Protein AF-A0A958KCA5-F1 (afdb_monomer)

Solvent-accessible surface area (backbone atoms only — not comparable to full-atom values): 7630 Å² total; per-residue (Å²): 115,43,81,35,20,56,15,51,42,45,46,73,96,83,54,44,63,42,28,44,35,37,30,28,25,73,66,80,61,68,48,55,66,60,61,52,68,51,64,65,55,35,34,43,38,34,38,28,64,36,68,45,49,31,67,61,51,38,52,54,48,53,52,20,32,69,65,33,30,93,53,48,80,82,41,46,68,59,50,51,57,57,44,66,68,53,59,69,43,46,55,73,35,39,43,35,41,37,34,43,71,46,32,33,34,36,26,49,71,91,37,85,67,51,70,47,81,38,62,69,52,45,36,31,59,54,18,25,48,54,36,93,54,32,86,35,69,65,22,31,39,16,31,31,44,68,66,131

pLDDT: mean 93.48, std 6.75, range [43.44, 98.38]

Foldseek 3Di:
DAWQFKFWQADDPVRHTFWIKTKDFPDHALDLVCVLPDLGKIKIKIFTQAKDALVNVLVLQLVLLVPFPPDCVVCVVVSVVVSVLGGIDGHGKMWMWMRHNQKTWIDINNHTRDIRGGRRVSSSSVCCCQNPDHSDPRRNCRNSVVDD

Secondary structure (DSSP, 8-state):
-EEEEEEEEEETTTTEEEEEEEEEESS----HHHHHH--S-EEEEEEESS-B-HHHHHHHHHHHHHHH-S-TTTTHHHHHHHHHT---B-TT-EEEEEEETTEEEEEETTEEEEEE--TTHHHHHHHHHHSSS-S-HHHHHHHTT---

Nearest PDB structures (foldseek):
  8v8l-assembly2_B  TM=8.100E-01  e=1.072E-08  Panicum virgatum
  6ms8-assembly8_H  TM=8.107E-01  e=1.462E-07  Medicago truncatula
  8r43-assembly1_A  TM=3.311E-01  e=1.347E-01  Paradendryphiella salina
  7c8f-assembly1_A-2  TM=2.394E-01  e=3.761E-02  Psychromonas sp.
  7c8g-assembly1_B  TM=2.412E-01  e=7.338E-02  Psychromonas sp.

Structure (mmCIF, N/CA/C/O backbone):
data_AF-A0A958KCA5-F1
#
_entry.id   AF-A0A958KCA5-F1
#
loop_
_atom_site.group_PDB
_atom_site.id
_atom_site.type_symbol
_atom_site.label_atom_id
_atom_site.label_alt_id
_atom_site.label_comp_id
_atom_site.label_asym_id
_atom_site.label_entity_id
_atom_site.label_seq_id
_atom_site.pdbx_PDB_ins_code
_atom_site.Cartn_x
_atom_site.Cartn_y
_atom_site.Cartn_z
_atom_site.occupancy
_atom_site.B_iso_or_equiv
_atom_site.auth_seq_id
_atom_site.auth_comp_id
_atom_site.auth_asym_id
_atom_site.auth_atom_id
_atom_site.pdbx_PDB_model_num
ATOM 1 N N . MET A 1 1 ? -13.592 -9.703 7.846 1.00 91.81 1 MET A N 1
ATOM 2 C CA . MET A 1 1 ? -13.369 -8.288 7.484 1.00 91.81 1 MET A CA 1
ATOM 3 C C . MET A 1 1 ? -14.529 -7.799 6.630 1.00 91.81 1 MET A C 1
ATOM 5 O O . MET A 1 1 ? -15.155 -8.610 5.954 1.00 91.81 1 MET A O 1
ATOM 9 N N . VAL A 1 2 ? -14.822 -6.503 6.675 1.00 95.62 2 VAL A N 1
ATOM 10 C CA . VAL A 1 2 ? -15.848 -5.820 5.877 1.00 95.62 2 VAL A CA 1
ATOM 11 C C . VAL A 1 2 ? -15.188 -4.782 4.974 1.00 95.62 2 VAL A C 1
ATOM 13 O O . VAL A 1 2 ? -14.189 -4.180 5.360 1.00 95.62 2 VAL A O 1
ATOM 16 N N . LEU A 1 3 ? -15.742 -4.562 3.780 1.00 97.25 3 LEU A N 1
ATOM 17 C CA . LEU A 1 3 ? -15.276 -3.503 2.883 1.00 97.25 3 LEU A CA 1
ATOM 18 C C . LEU A 1 3 ? -15.568 -2.135 3.512 1.00 97.25 3 LEU A C 1
ATOM 20 O O . LEU A 1 3 ? -16.735 -1.780 3.699 1.00 97.25 3 LEU A O 1
ATOM 24 N N . ASN A 1 4 ? -14.518 -1.378 3.822 1.00 97.62 4 ASN A N 1
ATOM 25 C CA . ASN A 1 4 ? -14.616 -0.011 4.319 1.00 97.62 4 ASN A CA 1
ATOM 26 C C . ASN A 1 4 ? -14.972 0.959 3.191 1.00 97.62 4 ASN A C 1
ATOM 28 O O . ASN A 1 4 ? -15.938 1.707 3.310 1.00 97.62 4 ASN A O 1
ATOM 32 N N . GLY A 1 5 ? -14.239 0.875 2.079 1.00 97.25 5 GLY A N 1
ATOM 33 C CA . GLY A 1 5 ? -14.423 1.737 0.920 1.00 97.25 5 GLY A CA 1
ATOM 34 C C . GLY A 1 5 ? -13.511 1.359 -0.246 1.00 97.25 5 GLY A C 1
ATOM 35 O O . GLY A 1 5 ? -12.598 0.539 -0.095 1.00 97.25 5 GLY A O 1
ATOM 36 N N . ILE A 1 6 ? -13.786 1.934 -1.417 1.00 97.50 6 ILE A N 1
ATOM 37 C CA . ILE A 1 6 ? -13.027 1.726 -2.654 1.00 97.50 6 ILE A CA 1
ATOM 38 C C . ILE A 1 6 ? -12.571 3.084 -3.173 1.00 97.50 6 ILE A C 1
ATOM 40 O O . ILE A 1 6 ? -13.385 3.980 -3.334 1.00 97.50 6 ILE A O 1
ATOM 44 N N . GLY A 1 7 ? -11.288 3.219 -3.493 1.00 96.50 7 GLY A N 1
ATOM 45 C CA . GLY A 1 7 ? -10.735 4.403 -4.143 1.00 96.50 7 GLY A CA 1
ATOM 46 C C . GLY A 1 7 ? -10.008 4.055 -5.440 1.00 96.50 7 GLY A C 1
ATOM 47 O O . GLY A 1 7 ? -9.602 2.916 -5.676 1.00 96.50 7 GLY A O 1
ATOM 48 N N . THR A 1 8 ? -9.824 5.043 -6.316 1.00 96.19 8 THR A N 1
ATOM 49 C CA . THR A 1 8 ? -9.116 4.853 -7.595 1.00 96.19 8 THR A CA 1
ATOM 50 C C . THR A 1 8 ? -7.846 5.683 -7.644 1.00 96.19 8 THR A C 1
ATOM 52 O O . THR A 1 8 ? -7.910 6.916 -7.584 1.00 96.19 8 THR A O 1
ATOM 55 N N . ARG A 1 9 ? -6.697 5.027 -7.853 1.00 93.31 9 ARG A N 1
ATOM 56 C CA . ARG A 1 9 ? -5.440 5.730 -8.126 1.00 93.31 9 ARG A CA 1
ATOM 57 C C . ARG A 1 9 ? -5.458 6.288 -9.540 1.00 93.31 9 ARG A C 1
ATOM 59 O O . ARG A 1 9 ? -5.658 5.548 -10.507 1.00 93.31 9 ARG A O 1
ATOM 66 N N . LYS A 1 10 ? -5.206 7.590 -9.660 1.00 91.19 10 LYS A N 1
ATOM 67 C CA . LYS A 1 10 ? -5.088 8.304 -10.936 1.00 91.19 10 LYS A CA 1
ATOM 68 C C . LYS A 1 10 ? -3.685 8.897 -11.028 1.00 91.19 10 LYS A C 1
ATOM 70 O O . LYS A 1 10 ? -3.305 9.684 -10.171 1.00 91.19 10 LYS A O 1
ATOM 75 N N . ALA A 1 11 ? -2.922 8.515 -12.046 1.00 82.50 11 ALA A N 1
ATOM 76 C CA . ALA A 1 11 ? -1.595 9.059 -12.309 1.00 82.50 11 ALA A CA 1
ATOM 77 C C . ALA A 1 11 ? -1.644 10.133 -13.401 1.00 82.50 11 ALA A C 1
ATOM 79 O O . ALA A 1 11 ? -2.503 10.088 -14.289 1.00 82.50 11 ALA A O 1
ATOM 80 N N . THR A 1 12 ? -0.654 11.033 -13.385 1.00 77.62 12 THR A N 1
ATOM 81 C CA . THR A 1 12 ? -0.430 12.114 -14.369 1.00 77.62 12 THR A CA 1
ATOM 82 C C . THR A 1 12 ? -1.549 13.166 -14.438 1.00 77.62 12 THR A C 1
ATOM 84 O O . THR A 1 12 ? -2.642 12.988 -13.899 1.00 77.62 12 THR A O 1
ATOM 87 N N . TRP A 1 13 ? -1.305 14.269 -15.156 1.00 72.44 13 TRP A N 1
ATOM 88 C CA . TRP A 1 13 ? -2.316 15.312 -15.391 1.00 72.44 13 TRP A CA 1
ATOM 89 C C . TRP A 1 13 ? -3.529 14.787 -16.188 1.00 72.44 13 TRP A C 1
ATOM 91 O O . TRP A 1 13 ? -4.652 15.250 -16.002 1.00 72.44 13 TRP A O 1
ATOM 101 N N . PHE A 1 14 ? -3.352 13.735 -16.994 1.00 74.56 14 PHE A N 1
ATOM 102 C CA . PHE A 1 14 ? -4.435 13.117 -17.767 1.00 74.56 14 PHE A CA 1
ATOM 103 C C . PHE A 1 14 ? -5.338 12.178 -16.949 1.00 74.56 14 PHE A C 1
ATOM 105 O O . PHE A 1 14 ? -6.220 11.538 -17.518 1.00 74.56 14 PHE A O 1
ATOM 112 N N . ARG A 1 15 ? -5.152 12.088 -15.621 1.00 80.50 15 ARG A N 1
ATOM 113 C CA . ARG A 1 15 ? -5.971 11.263 -14.710 1.00 80.50 15 ARG A CA 1
ATOM 114 C C . ARG A 1 15 ? -6.073 9.797 -15.151 1.00 80.50 15 ARG A C 1
ATOM 116 O O . ARG A 1 15 ? -7.127 9.171 -15.020 1.00 80.50 15 ARG A O 1
ATOM 123 N N . ILE A 1 16 ? -4.974 9.242 -15.660 1.00 88.31 16 ILE A N 1
ATOM 124 C CA . ILE A 1 16 ? -4.937 7.857 -16.126 1.00 88.31 16 ILE A CA 1
ATOM 125 C C . ILE A 1 16 ? -5.127 6.940 -14.921 1.00 88.31 16 ILE A C 1
ATOM 127 O O . ILE A 1 16 ? -4.378 7.016 -13.947 1.00 88.31 16 ILE A O 1
ATOM 131 N N . ARG A 1 17 ? -6.141 6.077 -14.978 1.00 90.75 17 ARG A N 1
ATOM 132 C CA . ARG A 1 17 ? -6.443 5.133 -13.901 1.00 90.75 17 ARG A CA 1
ATOM 133 C C . ARG A 1 17 ? -5.359 4.056 -13.844 1.00 90.75 17 ARG A C 1
ATOM 135 O O . ARG A 1 17 ? -5.023 3.475 -14.870 1.00 90.75 17 ARG A O 1
ATOM 142 N N . VAL A 1 18 ? -4.807 3.822 -12.657 1.00 93.94 18 VAL A N 1
ATOM 143 C CA . VAL A 1 18 ? -3.743 2.828 -12.434 1.00 93.94 18 VAL A CA 1
ATOM 144 C C . VAL A 1 18 ? -4.311 1.568 -11.797 1.00 93.94 18 VAL A C 1
ATOM 146 O O . VAL A 1 18 ? -4.096 0.476 -12.305 1.00 93.94 18 VAL A O 1
ATOM 149 N 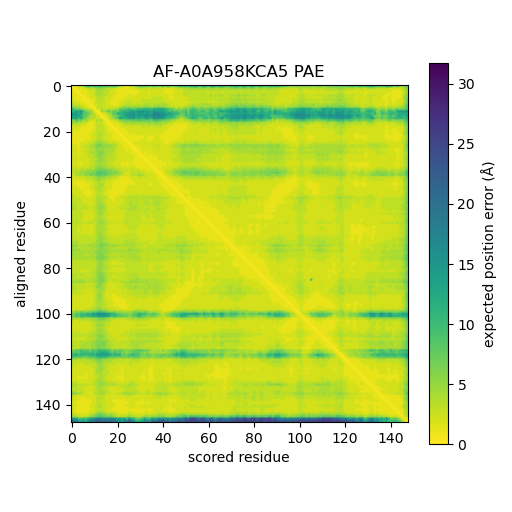N . TYR A 1 19 ? -5.071 1.722 -10.714 1.00 96.31 19 TYR A N 1
ATOM 150 C CA . TYR A 1 19 ? -5.767 0.625 -10.050 1.00 96.31 19 TYR A CA 1
ATOM 151 C C . TYR A 1 19 ? -7.011 1.124 -9.310 1.00 96.31 19 TYR A C 1
ATOM 153 O O . TYR A 1 19 ? -7.108 2.305 -8.956 1.00 96.31 19 TYR A O 1
ATOM 161 N N . HIS A 1 20 ? -7.921 0.198 -9.019 1.00 97.56 20 HIS A N 1
ATOM 162 C CA . HIS A 1 20 ? -8.901 0.342 -7.942 1.00 97.56 20 HIS A CA 1
ATOM 163 C C . HIS A 1 20 ? -8.350 -0.315 -6.681 1.00 97.56 20 HIS A C 1
ATOM 165 O O . HIS A 1 20 ? -7.868 -1.440 -6.758 1.00 97.56 20 HIS A O 1
ATOM 171 N N . ALA A 1 21 ? -8.409 0.368 -5.544 1.00 98.00 21 ALA A N 1
ATOM 172 C CA . ALA A 1 21 ? -8.042 -0.184 -4.249 1.00 98.00 21 ALA A CA 1
ATOM 173 C C . ALA A 1 21 ? -9.283 -0.287 -3.365 1.00 98.00 21 ALA A C 1
ATOM 175 O O . ALA A 1 21 ? -10.055 0.664 -3.298 1.00 98.00 21 ALA A O 1
ATOM 176 N N . GLY A 1 22 ? -9.459 -1.416 -2.690 1.00 98.19 22 GLY A N 1
ATOM 177 C CA . GLY A 1 22 ? -10.447 -1.611 -1.638 1.00 98.19 22 GLY A CA 1
ATOM 178 C C . GLY A 1 22 ? -9.752 -1.816 -0.299 1.00 98.19 22 GLY A C 1
ATOM 179 O O . GLY A 1 22 ? -8.832 -2.630 -0.207 1.00 98.19 22 GLY A O 1
ATOM 180 N N . LEU A 1 23 ? -10.193 -1.086 0.724 1.00 98.38 23 LEU A N 1
ATOM 181 C CA . LEU A 1 23 ? -9.735 -1.263 2.101 1.00 98.38 23 LEU A CA 1
ATOM 182 C C . LEU A 1 23 ? -10.751 -2.107 2.867 1.00 98.38 23 LEU A C 1
ATOM 184 O O . LEU A 1 23 ? -11.932 -1.766 2.914 1.00 98.38 23 LEU A O 1
ATOM 188 N N . TYR A 1 24 ? -10.288 -3.178 3.495 1.00 97.88 24 TYR A N 1
ATOM 189 C CA . TYR A 1 24 ? -11.081 -4.069 4.328 1.00 97.88 24 TYR A CA 1
ATOM 190 C C . TYR A 1 24 ? -10.604 -3.976 5.774 1.00 97.88 24 TYR A C 1
ATOM 192 O O . TYR A 1 24 ? -9.408 -4.068 6.044 1.00 97.88 24 TYR A O 1
ATOM 200 N N . LEU A 1 25 ? -11.551 -3.809 6.694 1.00 96.88 25 LEU A N 1
ATOM 201 C CA . LEU A 1 25 ? -11.302 -3.634 8.127 1.00 96.88 25 LEU A CA 1
ATOM 202 C C . LEU A 1 25 ? -12.142 -4.624 8.939 1.00 96.88 25 LEU A C 1
ATOM 204 O O . LEU A 1 25 ? -13.122 -5.185 8.442 1.00 96.88 25 LEU A O 1
ATOM 208 N N . GLU A 1 26 ? -11.797 -4.842 10.204 1.00 95.19 26 GLU A N 1
ATOM 209 C CA . GLU A 1 26 ? -12.661 -5.577 11.139 1.00 95.19 26 GLU A CA 1
ATOM 210 C C . GLU A 1 26 ? -13.921 -4.776 11.495 1.00 95.19 26 GLU A C 1
ATOM 212 O O . GLU A 1 26 ? -15.014 -5.338 11.536 1.00 95.19 26 GLU A O 1
ATOM 217 N N . SER A 1 27 ? -13.780 -3.458 11.660 1.00 93.56 27 SER A N 1
ATOM 218 C CA . SER A 1 27 ? -14.875 -2.505 11.864 1.00 93.56 27 SER A CA 1
ATOM 219 C C . SER A 1 27 ? -14.703 -1.306 10.936 1.00 93.56 27 SER A C 1
ATOM 221 O O . SER A 1 27 ? -13.588 -0.824 10.748 1.00 93.56 27 SER A O 1
ATOM 223 N N . LYS A 1 28 ? -15.798 -0.820 10.339 1.00 95.19 28 LYS A N 1
ATOM 224 C CA . LYS A 1 28 ? -15.746 0.357 9.459 1.00 95.19 28 LYS A CA 1
ATOM 225 C C . LYS A 1 28 ? -15.298 1.599 10.226 1.00 95.19 28 LYS A C 1
ATOM 227 O O . LYS A 1 28 ? -15.729 1.813 11.357 1.00 95.19 28 LYS A O 1
ATOM 232 N N . SER A 1 29 ? -14.510 2.446 9.573 1.00 96.12 29 SER A N 1
ATOM 233 C CA . SER A 1 29 ? -14.155 3.776 10.061 1.00 96.12 29 SER A CA 1
ATOM 234 C C . SER A 1 29 ? -13.869 4.715 8.890 1.00 96.12 29 SER A C 1
ATOM 236 O O . SER A 1 29 ? -13.422 4.297 7.825 1.00 96.12 29 SER A O 1
ATOM 238 N N . ASN A 1 30 ? -14.121 6.003 9.098 1.00 96.19 30 ASN A N 1
ATOM 239 C CA . ASN A 1 30 ? -13.768 7.073 8.167 1.00 96.19 30 ASN A CA 1
ATOM 240 C C . ASN A 1 30 ? -12.645 7.982 8.710 1.00 96.19 30 ASN A C 1
ATOM 242 O O . ASN A 1 30 ? -12.297 8.977 8.064 1.00 96.19 30 ASN A O 1
ATOM 246 N N . SER A 1 31 ? -12.080 7.659 9.881 1.00 96.25 31 SER A N 1
ATOM 247 C CA . SER A 1 31 ? -10.942 8.367 10.476 1.00 96.25 31 SER A CA 1
ATOM 248 C C . SER A 1 31 ? -9.643 7.680 10.078 1.00 96.25 31 SER A C 1
ATOM 250 O O . SER A 1 31 ? -9.425 6.507 10.381 1.00 96.25 31 SER A O 1
ATOM 252 N N . THR A 1 32 ? -8.762 8.439 9.426 1.00 95.62 32 THR A N 1
ATOM 253 C CA . THR A 1 32 ? -7.401 7.998 9.109 1.00 95.62 32 THR A CA 1
ATOM 254 C C . THR A 1 32 ? -6.675 7.550 10.374 1.00 95.62 32 THR A C 1
ATOM 256 O O . THR A 1 32 ? -6.076 6.481 10.396 1.00 95.62 32 THR A O 1
ATOM 259 N N . GLU A 1 33 ? -6.753 8.341 11.441 1.00 94.69 33 GLU A N 1
ATOM 260 C CA . GLU A 1 33 ? -6.027 8.119 12.690 1.00 94.69 33 GLU A CA 1
ATOM 261 C C . GLU A 1 33 ? -6.467 6.818 13.360 1.00 94.69 33 GLU A C 1
ATOM 263 O O . GLU A 1 33 ? -5.623 6.029 13.781 1.00 94.69 33 GLU A O 1
ATOM 268 N N . GLN A 1 34 ? -7.778 6.557 13.412 1.00 94.81 34 GLN A N 1
ATOM 269 C CA . GLN A 1 34 ? -8.308 5.302 13.950 1.00 94.81 34 GLN A CA 1
ATOM 270 C C . GLN A 1 34 ? -7.826 4.102 13.138 1.00 94.81 34 GLN A C 1
ATOM 272 O O . GLN A 1 34 ? -7.389 3.114 13.714 1.00 94.81 34 GLN A O 1
ATOM 277 N N . ILE A 1 35 ? -7.859 4.191 11.807 1.00 95.38 35 ILE A N 1
ATOM 278 C CA . ILE A 1 35 ? -7.445 3.082 10.943 1.00 95.38 35 ILE A CA 1
ATOM 279 C C . ILE A 1 35 ? -5.941 2.816 11.058 1.00 95.38 35 ILE A C 1
ATOM 281 O O . ILE A 1 35 ? -5.539 1.659 11.105 1.00 95.38 35 ILE A O 1
ATOM 285 N N . LEU A 1 36 ? -5.109 3.859 11.103 1.00 93.00 36 LEU A N 1
ATOM 286 C CA . LEU A 1 36 ? -3.652 3.712 11.186 1.00 93.00 36 LEU A CA 1
ATOM 287 C C . LEU A 1 36 ? -3.167 3.254 12.569 1.00 93.00 36 LEU A C 1
ATOM 289 O O . LEU A 1 36 ? -2.100 2.653 12.653 1.00 93.00 36 LEU A O 1
ATOM 293 N N . SER A 1 37 ? -3.910 3.554 13.638 1.00 90.75 37 SER A N 1
ATOM 294 C CA . SER A 1 37 ? -3.556 3.162 15.014 1.00 90.75 37 SER A CA 1
ATOM 295 C C . SER A 1 37 ? -4.166 1.833 15.460 1.00 90.75 37 SER A C 1
ATOM 297 O O . SER A 1 37 ? -3.718 1.256 16.450 1.00 90.75 37 SER A O 1
ATOM 299 N N . ASP A 1 38 ? -5.176 1.338 14.749 1.00 90.19 38 ASP A N 1
ATOM 300 C CA . ASP A 1 38 ? -5.796 0.052 15.033 1.00 90.19 38 ASP A CA 1
ATOM 301 C C . ASP A 1 38 ? -4.824 -1.100 14.716 1.00 90.19 38 ASP A C 1
ATOM 303 O O . ASP A 1 38 ? -4.309 -1.207 13.604 1.00 90.19 38 ASP A O 1
ATOM 307 N N . SER A 1 39 ? -4.613 -2.008 15.667 1.00 86.88 39 SER A N 1
ATOM 308 C CA . SER A 1 39 ? -3.766 -3.201 15.507 1.00 86.88 39 SER A CA 1
ATOM 309 C C . SER A 1 39 ? -4.530 -4.441 15.021 1.00 86.88 39 SER A C 1
ATOM 311 O O . SER A 1 39 ? -3.926 -5.500 14.826 1.00 86.88 39 SER A O 1
ATOM 313 N N . GLY A 1 40 ? -5.848 -4.325 14.813 1.00 89.50 40 GLY A N 1
ATOM 314 C CA . GLY A 1 40 ? -6.688 -5.372 14.234 1.00 89.50 40 GLY A CA 1
ATOM 315 C C . GLY A 1 40 ? -6.329 -5.698 12.782 1.00 89.50 40 GLY A C 1
ATOM 316 O O . GLY A 1 40 ? -5.631 -4.936 12.105 1.00 89.50 40 GLY A O 1
ATOM 317 N N . THR A 1 41 ? -6.833 -6.826 12.281 1.00 93.88 41 THR A N 1
ATOM 318 C CA . THR A 1 41 ? -6.519 -7.303 10.926 1.00 93.88 41 THR A CA 1
ATOM 319 C C . THR A 1 41 ? -7.082 -6.360 9.864 1.00 93.88 41 THR A C 1
ATOM 321 O O . THR A 1 41 ? -8.253 -5.974 9.918 1.00 93.88 41 THR A O 1
ATOM 324 N N . LYS A 1 42 ? -6.272 -6.018 8.857 1.00 95.75 42 LYS A N 1
ATOM 325 C CA . LYS A 1 42 ? -6.703 -5.198 7.711 1.00 95.75 42 LYS A CA 1
ATOM 326 C C . LYS A 1 42 ? -6.213 -5.810 6.417 1.00 95.75 42 LYS A C 1
ATOM 328 O O . LYS A 1 42 ? -5.197 -6.499 6.391 1.00 95.75 42 LYS A O 1
ATOM 333 N N . GLU A 1 43 ? -6.895 -5.503 5.328 1.00 97.56 43 GLU A N 1
ATOM 334 C CA . GLU A 1 43 ? -6.418 -5.832 3.991 1.00 97.56 43 GLU A CA 1
ATOM 335 C C . GLU A 1 43 ? -6.617 -4.638 3.068 1.00 97.56 43 GLU A C 1
ATOM 337 O O . GLU A 1 43 ? -7.704 -4.068 2.990 1.00 97.56 43 GLU A O 1
ATOM 342 N N . LEU A 1 44 ? -5.566 -4.274 2.343 1.00 98.00 44 LEU A N 1
ATOM 343 C CA . LEU A 1 44 ? -5.651 -3.351 1.226 1.00 98.00 44 LEU A CA 1
ATOM 344 C C . LEU A 1 44 ? -5.470 -4.144 -0.063 1.00 98.00 44 LEU A C 1
ATOM 346 O O . LEU A 1 44 ? -4.401 -4.696 -0.311 1.00 98.00 44 LEU A O 1
ATOM 350 N N . ARG A 1 45 ? -6.504 -4.178 -0.900 1.00 98.19 45 ARG A N 1
ATOM 351 C CA . ARG A 1 45 ? -6.515 -4.963 -2.134 1.00 98.19 45 ARG A CA 1
ATOM 352 C C . ARG A 1 45 ? -6.628 -4.065 -3.350 1.00 98.19 45 ARG A C 1
ATOM 354 O O . ARG A 1 45 ? -7.579 -3.304 -3.474 1.00 98.19 45 ARG A O 1
ATOM 361 N N . MET A 1 46 ? -5.683 -4.184 -4.266 1.00 97.94 46 MET A N 1
ATOM 362 C CA . MET A 1 46 ? -5.585 -3.423 -5.503 1.00 97.94 46 MET A CA 1
ATOM 363 C C . MET A 1 46 ? -5.873 -4.315 -6.710 1.00 97.94 46 MET A C 1
ATOM 365 O O . MET A 1 46 ? -5.384 -5.439 -6.804 1.00 97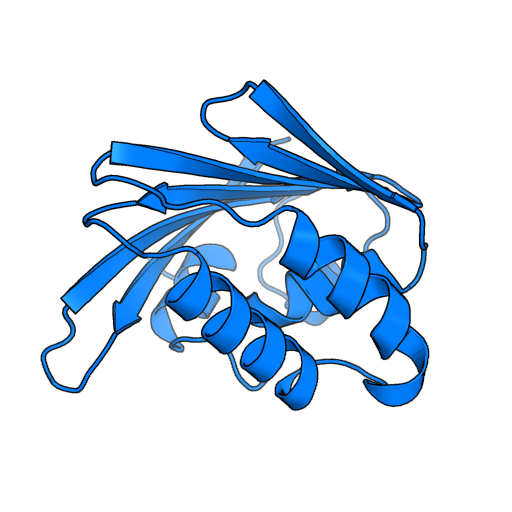.94 46 MET A O 1
ATOM 369 N N . ARG A 1 47 ? -6.649 -3.791 -7.659 1.00 97.94 47 ARG A N 1
ATOM 370 C CA . ARG A 1 47 ? -6.891 -4.365 -8.985 1.00 97.94 47 ARG A CA 1
ATOM 371 C C . ARG A 1 47 ? -6.314 -3.419 -10.027 1.00 97.94 47 ARG A C 1
ATOM 373 O O . ARG A 1 47 ? -6.843 -2.317 -10.195 1.00 97.94 47 ARG A O 1
ATOM 380 N N . PHE A 1 48 ? -5.248 -3.832 -10.704 1.00 97.38 48 PHE A N 1
ATOM 381 C CA . PHE A 1 48 ? -4.587 -3.003 -11.707 1.00 97.38 48 PHE A CA 1
ATOM 382 C C . PHE A 1 48 ? -5.434 -2.879 -12.974 1.00 97.38 48 PHE A C 1
ATOM 384 O O . PHE A 1 48 ? -6.070 -3.830 -13.423 1.00 97.38 48 PHE A O 1
ATOM 391 N N . LEU A 1 49 ? -5.454 -1.670 -13.526 1.00 96.69 49 LEU A N 1
ATOM 392 C CA . LEU A 1 49 ? -6.216 -1.268 -14.714 1.00 96.69 49 LEU A CA 1
ATOM 393 C C . LEU A 1 49 ? -5.305 -1.003 -15.917 1.00 96.69 49 LEU A C 1
ATOM 395 O O . LEU A 1 49 ? -5.749 -0.454 -16.919 1.00 96.69 49 LEU A O 1
ATOM 399 N N . ARG A 1 50 ? -4.016 -1.307 -15.762 1.00 95.38 50 ARG A N 1
ATOM 400 C CA . ARG A 1 50 ? -2.959 -1.169 -16.758 1.00 95.38 50 ARG A CA 1
ATOM 401 C C . ARG A 1 50 ? -1.718 -1.912 -16.277 1.00 95.38 50 ARG A C 1
ATOM 403 O O . ARG A 1 50 ? -1.582 -2.155 -15.077 1.00 95.38 50 ARG A O 1
ATOM 410 N N . ASP A 1 51 ? -0.797 -2.153 -17.197 1.00 96.06 51 ASP A N 1
ATOM 411 C CA . ASP A 1 51 ? 0.547 -2.621 -16.876 1.00 96.06 51 ASP A CA 1
ATOM 412 C C . ASP A 1 51 ? 1.312 -1.572 -16.052 1.00 96.06 51 ASP A C 1
ATOM 414 O O . ASP A 1 51 ? 1.234 -0.365 -16.330 1.00 96.06 51 ASP A O 1
ATOM 418 N N . VAL A 1 52 ? 2.055 -2.047 -15.052 1.00 95.56 52 VAL A N 1
ATOM 419 C CA . VAL A 1 52 ? 2.983 -1.258 -14.231 1.00 95.56 52 VAL A CA 1
ATOM 420 C C . VAL A 1 52 ? 4.237 -2.100 -14.011 1.00 95.56 52 VAL A C 1
ATOM 422 O O . VAL A 1 52 ? 4.130 -3.271 -13.643 1.00 95.56 52 VAL A O 1
ATOM 425 N N . SER A 1 53 ? 5.416 -1.530 -14.267 1.00 97.00 53 SER A N 1
ATOM 426 C CA . SER A 1 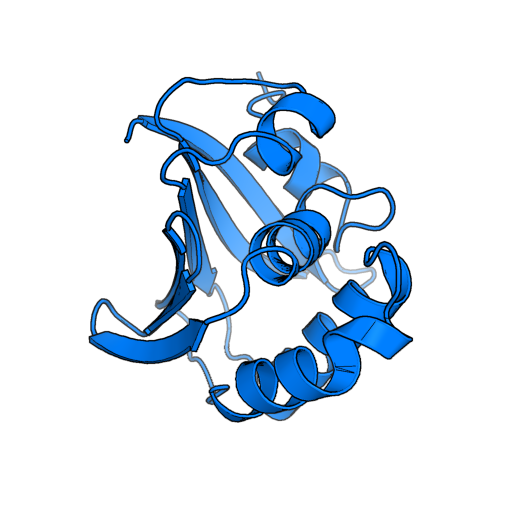53 ? 6.666 -2.258 -14.048 1.00 97.00 53 SER A CA 1
ATOM 427 C C . SER A 1 53 ? 7.019 -2.327 -12.566 1.00 97.00 53 SER A C 1
ATOM 429 O O . SER A 1 53 ? 6.578 -1.506 -11.753 1.00 97.00 53 SER A O 1
ATOM 431 N N . LYS A 1 54 ? 7.867 -3.293 -12.221 1.00 96.44 54 LYS A N 1
ATOM 432 C CA . LYS A 1 54 ? 8.490 -3.395 -10.907 1.00 96.44 54 LYS A CA 1
ATOM 433 C C . LYS A 1 54 ? 9.159 -2.080 -10.518 1.00 96.44 54 LYS A C 1
ATOM 435 O O . LYS A 1 54 ? 8.974 -1.632 -9.392 1.00 96.44 54 LYS A O 1
ATOM 440 N N . GLU A 1 55 ? 9.921 -1.468 -11.422 1.00 96.50 55 GLU A N 1
ATOM 441 C CA . GLU A 1 55 ? 10.636 -0.214 -11.157 1.00 96.50 55 GLU A CA 1
ATOM 442 C C . GLU A 1 55 ? 9.660 0.909 -10.789 1.00 96.50 55 GLU A C 1
ATOM 444 O O . GLU A 1 55 ? 9.826 1.541 -9.749 1.00 96.50 55 GLU A O 1
ATOM 449 N N . ASP A 1 56 ? 8.578 1.076 -11.558 1.00 94.62 56 ASP A N 1
ATOM 450 C CA . ASP A 1 56 ? 7.549 2.085 -11.284 1.00 94.62 56 ASP A CA 1
ATOM 451 C C . ASP A 1 56 ? 6.845 1.846 -9.935 1.00 94.62 56 ASP A C 1
ATOM 453 O O . ASP A 1 56 ? 6.480 2.796 -9.233 1.00 94.62 56 ASP A O 1
ATOM 457 N N . MET A 1 57 ? 6.620 0.580 -9.560 1.00 94.00 57 MET A N 1
ATOM 458 C CA . MET A 1 57 ? 6.060 0.227 -8.251 1.00 94.00 57 MET A CA 1
ATOM 459 C C . MET A 1 57 ? 7.029 0.566 -7.117 1.00 94.00 57 MET A C 1
ATOM 461 O O . MET A 1 57 ? 6.621 1.197 -6.141 1.00 94.00 57 MET A O 1
ATOM 465 N N . VAL A 1 58 ? 8.298 0.175 -7.255 1.00 96.31 58 VAL A N 1
ATOM 466 C CA . VAL A 1 58 ? 9.349 0.433 -6.263 1.00 96.31 58 VAL A CA 1
ATOM 467 C C . VAL A 1 58 ? 9.523 1.932 -6.044 1.00 96.31 58 VAL A C 1
ATOM 469 O O . VAL A 1 58 ? 9.497 2.376 -4.894 1.00 96.31 58 VAL A O 1
ATOM 472 N N . ASP A 1 59 ? 9.618 2.714 -7.117 1.00 95.38 59 ASP A N 1
ATOM 473 C CA . ASP A 1 59 ? 9.783 4.165 -7.043 1.00 95.38 59 ASP A CA 1
ATOM 474 C C . ASP A 1 59 ? 8.578 4.825 -6.366 1.00 95.38 59 ASP A C 1
ATOM 476 O O . ASP A 1 59 ? 8.733 5.602 -5.420 1.00 95.38 59 ASP A O 1
ATOM 480 N N . ALA A 1 60 ? 7.360 4.472 -6.792 1.00 93.44 60 ALA A N 1
ATOM 481 C CA . ALA A 1 60 ? 6.142 5.057 -6.243 1.00 93.44 60 ALA A CA 1
ATOM 482 C C . ALA A 1 60 ? 5.948 4.747 -4.753 1.00 93.44 60 ALA A C 1
ATOM 484 O O . ALA A 1 60 ? 5.436 5.586 -4.012 1.00 93.44 60 ALA A O 1
ATOM 485 N N . TRP A 1 61 ? 6.300 3.542 -4.307 1.00 93.69 61 TRP A N 1
ATOM 486 C CA . TRP A 1 61 ? 6.106 3.149 -2.912 1.00 93.69 61 TRP A CA 1
ATOM 487 C C . TRP A 1 61 ? 7.206 3.690 -2.019 1.00 93.69 61 TRP A C 1
ATOM 489 O O . TRP A 1 61 ? 6.903 4.165 -0.929 1.00 93.69 61 TRP A O 1
ATOM 499 N N . THR A 1 62 ? 8.451 3.709 -2.499 1.00 95.75 62 THR A N 1
ATOM 500 C CA . THR A 1 62 ? 9.568 4.353 -1.796 1.00 95.75 62 THR A CA 1
ATOM 501 C C . THR A 1 62 ? 9.282 5.836 -1.566 1.00 95.75 62 THR A C 1
ATOM 503 O O . THR A 1 62 ? 9.403 6.312 -0.439 1.00 95.75 62 THR A O 1
ATOM 506 N N . ASP A 1 63 ? 8.818 6.557 -2.592 1.00 95.75 63 ASP A 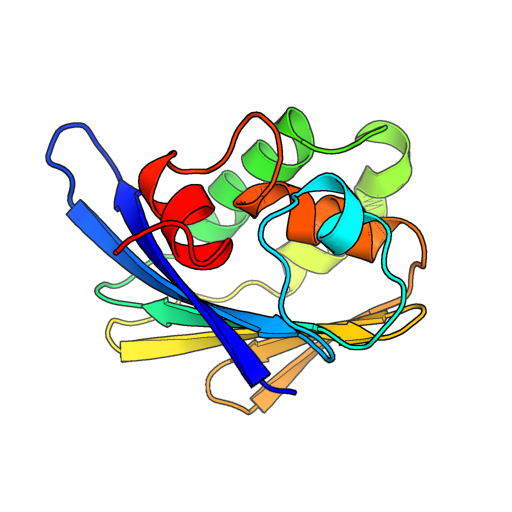N 1
ATOM 507 C CA . ASP A 1 63 ? 8.374 7.952 -2.460 1.00 95.75 63 ASP A CA 1
ATOM 508 C C . ASP A 1 63 ? 7.201 8.091 -1.471 1.00 95.75 63 ASP A C 1
ATOM 510 O O . ASP A 1 63 ? 7.189 8.995 -0.634 1.00 95.75 63 ASP A O 1
ATOM 514 N N . GLY A 1 64 ? 6.251 7.151 -1.504 1.00 95.81 64 GLY A N 1
ATOM 515 C CA . GLY A 1 64 ? 5.153 7.073 -0.542 1.00 95.81 64 GLY A CA 1
ATOM 516 C C . GLY A 1 64 ? 5.628 6.961 0.910 1.00 95.81 64 GLY A C 1
ATOM 517 O O . GLY A 1 64 ? 5.132 7.700 1.764 1.00 95.81 64 GLY A O 1
ATOM 518 N N . PHE A 1 65 ? 6.604 6.091 1.187 1.00 96.19 65 PHE A N 1
ATOM 519 C CA . PHE A 1 65 ? 7.207 5.953 2.515 1.00 96.19 65 PHE A CA 1
ATOM 520 C C . PHE A 1 65 ? 7.950 7.217 2.936 1.00 96.19 65 PHE A C 1
ATOM 522 O O . PHE A 1 65 ? 7.741 7.691 4.047 1.00 96.19 65 PHE A O 1
ATOM 529 N N . ILE A 1 66 ? 8.770 7.796 2.053 1.00 96.12 66 ILE A N 1
ATOM 530 C CA . ILE A 1 66 ? 9.514 9.033 2.343 1.00 96.12 66 ILE A CA 1
ATOM 531 C C . ILE A 1 66 ? 8.564 10.161 2.764 1.00 96.12 66 ILE A C 1
ATOM 533 O O . ILE A 1 66 ? 8.902 10.957 3.636 1.00 96.12 66 ILE A O 1
ATOM 537 N N . LYS A 1 67 ? 7.375 10.228 2.156 1.00 95.94 67 LYS A N 1
ATOM 538 C CA . LYS A 1 67 ? 6.393 11.284 2.420 1.00 95.94 67 LYS A CA 1
ATOM 539 C C . LYS A 1 67 ? 5.503 11.034 3.636 1.00 95.94 67 LYS A C 1
ATOM 541 O O . LYS A 1 67 ? 5.042 12.006 4.220 1.00 95.94 67 LYS A O 1
ATOM 546 N N . ASN A 1 68 ? 5.214 9.780 3.991 1.00 95.94 68 ASN A N 1
ATOM 54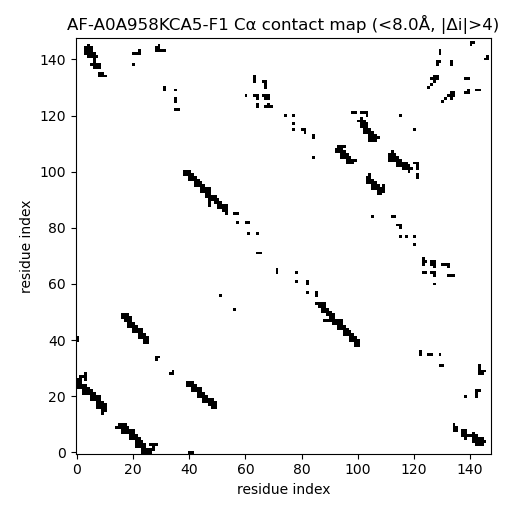7 C CA . ASN A 1 68 ? 4.165 9.463 4.976 1.00 95.94 68 ASN A CA 1
ATOM 548 C C . ASN A 1 68 ? 4.654 8.709 6.226 1.00 95.94 68 ASN A C 1
ATOM 550 O O . ASN A 1 68 ? 3.902 8.613 7.203 1.00 95.94 68 ASN A O 1
ATOM 554 N N . ALA A 1 69 ? 5.872 8.160 6.220 1.00 94.38 69 ALA A N 1
ATOM 555 C CA . ALA A 1 69 ? 6.411 7.465 7.386 1.00 94.38 69 ALA A CA 1
ATOM 556 C C . ALA A 1 69 ? 6.622 8.428 8.566 1.00 94.38 69 ALA A C 1
ATOM 558 O O . ALA A 1 69 ? 6.951 9.596 8.361 1.00 94.38 69 ALA A O 1
ATOM 559 N N . ILE A 1 70 ? 6.469 7.939 9.806 1.00 93.12 70 ILE A N 1
ATOM 560 C CA . ILE A 1 70 ? 6.858 8.723 11.001 1.00 93.12 70 ILE A CA 1
ATOM 561 C C . ILE A 1 70 ? 8.360 9.010 10.973 1.00 93.12 70 ILE A C 1
ATOM 563 O O . ILE A 1 70 ? 8.777 10.154 11.139 1.00 93.12 70 ILE A O 1
ATOM 567 N N . ASP A 1 71 ? 9.158 7.962 10.762 1.00 93.75 71 ASP A N 1
ATOM 568 C CA . ASP A 1 71 ? 10.608 8.043 10.651 1.00 93.75 71 ASP A CA 1
ATOM 569 C C . ASP A 1 71 ? 11.089 7.092 9.552 1.00 93.75 71 ASP A C 1
ATOM 571 O O . ASP A 1 71 ? 11.314 5.900 9.765 1.00 93.75 71 ASP A O 1
ATOM 575 N N . TYR A 1 72 ? 11.269 7.639 8.348 1.00 93.25 72 TYR A N 1
ATOM 576 C CA . TYR A 1 72 ? 11.771 6.876 7.206 1.00 93.25 72 TYR A CA 1
ATOM 577 C C . TYR A 1 72 ? 13.144 6.236 7.474 1.00 93.25 72 TYR A C 1
ATOM 579 O O . TYR A 1 72 ? 13.450 5.173 6.932 1.00 93.25 72 TYR A O 1
ATOM 587 N N . SER A 1 73 ? 13.986 6.864 8.303 1.00 93.06 73 SER A N 1
ATOM 588 C CA . SER A 1 73 ? 15.321 6.340 8.596 1.00 93.06 73 SER A CA 1
ATOM 589 C C . SER A 1 73 ? 15.266 5.063 9.435 1.00 93.06 73 SER A C 1
ATOM 591 O O . SER A 1 73 ? 16.072 4.162 9.200 1.00 93.06 73 SER A O 1
ATOM 593 N N . ALA A 1 74 ? 14.272 4.952 10.323 1.00 92.81 74 ALA A N 1
ATOM 594 C CA . ALA A 1 74 ? 14.040 3.776 11.156 1.00 92.81 74 ALA A CA 1
ATOM 595 C C . ALA A 1 74 ? 13.507 2.575 10.357 1.00 92.81 74 ALA A C 1
ATOM 597 O O . ALA A 1 74 ? 13.840 1.435 10.667 1.00 92.81 74 ALA A O 1
ATOM 598 N N . ILE A 1 75 ? 12.732 2.815 9.292 1.00 93.56 75 ILE A N 1
ATOM 599 C CA . ILE A 1 75 ? 12.098 1.746 8.500 1.00 93.56 75 ILE A CA 1
ATOM 600 C C . ILE A 1 75 ? 12.831 1.407 7.198 1.00 93.56 75 ILE A C 1
ATOM 602 O O . ILE A 1 75 ? 12.337 0.603 6.409 1.00 93.56 75 ILE A O 1
ATOM 606 N N . LYS A 1 76 ? 13.995 2.006 6.928 1.00 93.31 76 LYS A N 1
ATOM 607 C CA . LYS A 1 76 ? 14.676 1.895 5.626 1.00 93.31 76 LYS A CA 1
ATOM 608 C C . LYS A 1 76 ? 14.957 0.446 5.204 1.00 93.31 76 LYS A C 1
ATOM 610 O O . LYS A 1 76 ? 14.771 0.106 4.036 1.00 93.31 76 LYS A O 1
ATOM 615 N N . ASP A 1 77 ? 15.359 -0.406 6.145 1.00 94.31 77 ASP A N 1
ATOM 616 C CA . ASP A 1 77 ? 15.620 -1.824 5.875 1.00 94.31 77 ASP A CA 1
ATOM 617 C C . ASP A 1 77 ? 14.320 -2.582 5.560 1.00 94.31 77 ASP A C 1
ATOM 619 O O . ASP A 1 77 ? 14.269 -3.364 4.608 1.00 94.31 77 ASP A O 1
ATOM 623 N N . ASN A 1 78 ? 13.232 -2.276 6.274 1.00 94.75 78 ASN A N 1
ATOM 624 C CA . ASN A 1 78 ? 11.903 -2.827 6.000 1.00 94.75 78 ASN A CA 1
ATOM 625 C C . ASN A 1 78 ? 11.383 -2.387 4.623 1.00 94.75 78 ASN A C 1
ATOM 627 O O . ASN A 1 78 ? 10.841 -3.206 3.881 1.00 94.75 78 ASN A O 1
ATOM 631 N N . VAL A 1 79 ? 11.612 -1.127 4.237 1.00 95.00 79 VAL A N 1
ATOM 632 C CA . VAL A 1 79 ? 11.293 -0.612 2.895 1.00 95.00 79 VAL A CA 1
ATOM 633 C C . VAL A 1 79 ? 12.089 -1.357 1.822 1.00 95.00 79 VAL A C 1
ATOM 635 O O . VAL A 1 79 ? 11.521 -1.724 0.792 1.00 95.00 79 VAL A O 1
ATOM 638 N N . ALA A 1 80 ? 13.374 -1.642 2.051 1.00 95.00 80 ALA A N 1
ATOM 639 C CA . ALA A 1 80 ? 14.194 -2.412 1.114 1.00 95.00 80 ALA A CA 1
ATOM 640 C C . ALA A 1 80 ? 13.683 -3.855 0.941 1.00 95.00 80 ALA A C 1
ATOM 642 O O . ALA A 1 80 ? 13.579 -4.338 -0.186 1.00 95.00 80 ALA A O 1
ATOM 643 N N . ILE A 1 81 ? 13.300 -4.530 2.031 1.00 95.19 81 ILE A N 1
ATOM 644 C CA . ILE A 1 81 ? 12.698 -5.873 1.968 1.00 95.19 81 ILE A CA 1
ATOM 645 C C . ILE A 1 81 ? 11.357 -5.815 1.229 1.00 95.19 81 ILE A C 1
ATOM 647 O O . ILE A 1 81 ? 11.124 -6.596 0.310 1.00 95.19 81 ILE A O 1
ATOM 651 N N . PHE A 1 82 ? 10.491 -4.868 1.588 1.00 95.50 82 PHE A N 1
ATOM 652 C CA . PHE A 1 82 ? 9.173 -4.700 0.981 1.00 95.50 82 PHE A CA 1
ATOM 653 C C . PHE A 1 82 ? 9.262 -4.454 -0.529 1.00 95.50 82 PHE A C 1
ATOM 655 O O . PHE A 1 82 ? 8.599 -5.127 -1.311 1.00 95.50 82 PHE A O 1
ATOM 662 N N . THR A 1 83 ? 10.126 -3.534 -0.958 1.00 94.38 83 THR A N 1
ATOM 663 C CA . THR A 1 83 ? 10.326 -3.207 -2.379 1.00 94.38 83 THR A CA 1
ATOM 664 C C . THR A 1 83 ? 11.000 -4.337 -3.161 1.00 94.38 83 THR A C 1
ATOM 666 O O . THR A 1 83 ? 10.712 -4.522 -4.345 1.00 94.38 83 THR A O 1
ATOM 669 N N . ALA A 1 84 ? 11.831 -5.164 -2.520 1.00 95.94 84 ALA A N 1
ATOM 670 C CA . ALA A 1 84 ? 12.418 -6.340 -3.162 1.00 95.94 84 ALA A CA 1
ATOM 671 C C . ALA A 1 84 ? 11.359 -7.372 -3.597 1.00 95.94 84 ALA A C 1
ATOM 673 O O . ALA A 1 84 ? 11.557 -8.045 -4.614 1.00 95.94 84 ALA A O 1
ATOM 674 N N . LEU A 1 85 ? 10.224 -7.439 -2.887 1.00 94.94 85 LEU A N 1
ATOM 675 C CA . LEU A 1 85 ? 9.083 -8.316 -3.189 1.00 94.94 85 LEU A CA 1
ATOM 676 C C . LEU A 1 85 ? 8.262 -7.852 -4.407 1.00 94.94 85 LEU A C 1
ATOM 678 O O . LEU A 1 85 ? 7.279 -8.498 -4.770 1.00 94.94 85 LEU A O 1
ATOM 682 N N . MET A 1 86 ? 8.622 -6.723 -5.026 1.00 95.00 86 MET A N 1
ATOM 683 C CA . MET A 1 86 ? 7.895 -6.190 -6.173 1.00 95.00 86 MET A CA 1
ATOM 684 C C . MET A 1 86 ? 8.189 -6.946 -7.453 1.00 95.00 86 MET A C 1
ATOM 686 O O . MET A 1 86 ? 9.325 -7.363 -7.702 1.00 95.00 86 MET A O 1
ATOM 690 N N . VAL A 1 87 ? 7.152 -7.090 -8.273 1.00 95.44 87 VAL A N 1
ATOM 691 C CA . VAL A 1 87 ? 7.201 -7.707 -9.598 1.00 95.44 87 VAL A CA 1
ATOM 692 C C . VAL A 1 87 ? 6.420 -6.849 -10.585 1.00 95.44 87 VAL A C 1
ATOM 694 O O . VAL A 1 87 ? 5.614 -6.014 -10.180 1.00 95.44 87 VAL A O 1
ATOM 697 N N . ASP A 1 88 ? 6.653 -7.069 -11.875 1.00 96.50 88 ASP A N 1
ATOM 698 C CA . ASP A 1 88 ? 5.809 -6.486 -12.912 1.00 96.50 88 ASP A CA 1
ATOM 699 C C . ASP A 1 88 ? 4.369 -6.971 -12.743 1.00 96.50 88 ASP A C 1
ATOM 701 O O . ASP A 1 88 ? 4.125 -8.163 -12.541 1.00 96.50 88 ASP A O 1
ATOM 705 N N . VAL A 1 89 ? 3.418 -6.054 -12.885 1.00 96.31 89 VAL A N 1
ATOM 706 C CA . VAL A 1 89 ? 1.989 -6.368 -12.880 1.00 96.31 89 VAL A CA 1
ATOM 707 C C . VAL A 1 89 ? 1.376 -6.014 -14.220 1.00 96.31 89 VAL A C 1
ATOM 709 O O . VAL A 1 89 ? 1.720 -5.009 -14.853 1.00 96.31 89 VAL A O 1
ATOM 712 N N . LYS A 1 90 ? 0.450 -6.854 -14.664 1.00 97.25 90 LYS A N 1
ATOM 713 C CA . LYS A 1 90 ? -0.329 -6.650 -15.877 1.00 97.25 90 LYS A CA 1
ATOM 714 C C . LYS A 1 90 ? -1.676 -6.024 -15.573 1.00 97.25 90 LYS A C 1
ATOM 716 O O . LYS A 1 90 ? -2.191 -6.071 -14.451 1.00 97.25 90 LYS A O 1
ATOM 721 N N . GLU A 1 91 ? -2.267 -5.427 -16.601 1.00 97.19 91 GLU A N 1
ATOM 722 C CA . GLU A 1 91 ? -3.676 -5.066 -16.552 1.00 97.19 91 GLU A CA 1
ATOM 723 C C . GLU A 1 91 ? -4.510 -6.274 -16.119 1.00 97.19 91 GLU A C 1
ATOM 725 O O . GLU A 1 91 ? -4.435 -7.358 -16.698 1.00 97.19 91 GLU A O 1
ATOM 730 N N . GLY A 1 92 ? -5.321 -6.084 -15.082 1.00 97.25 92 GLY A N 1
ATOM 731 C CA . GLY A 1 92 ? -6.098 -7.169 -14.527 1.00 97.25 92 GLY A CA 1
ATOM 732 C C . GLY A 1 92 ? -5.294 -8.144 -13.666 1.00 97.25 92 GLY A C 1
ATOM 733 O O . GLY A 1 92 ? -5.763 -9.262 -13.466 1.00 97.25 92 GLY A O 1
ATOM 734 N N . ASP A 1 93 ? -4.167 -7.745 -13.087 1.00 98.06 93 ASP A N 1
ATOM 735 C CA . ASP A 1 93 ? -3.608 -8.423 -11.917 1.00 98.06 93 ASP A CA 1
ATOM 736 C C . ASP A 1 93 ? -4.180 -7.850 -10.616 1.00 98.06 93 ASP A C 1
ATOM 738 O O . ASP A 1 93 ? -4.710 -6.731 -10.556 1.00 98.06 93 ASP A O 1
ATOM 742 N N . THR A 1 94 ? -4.108 -8.650 -9.554 1.00 97.81 94 THR A N 1
ATOM 743 C CA . THR A 1 94 ? -4.392 -8.201 -8.190 1.00 97.81 94 THR A CA 1
ATOM 744 C C . THR A 1 94 ? -3.141 -8.198 -7.337 1.00 97.81 94 THR A C 1
ATOM 746 O O . THR A 1 94 ? -2.323 -9.112 -7.407 1.00 97.81 94 THR A O 1
ATOM 749 N N . PHE A 1 95 ? -3.046 -7.182 -6.493 1.00 98.00 95 PHE A N 1
ATOM 750 C CA . PHE A 1 95 ? -2.029 -7.054 -5.468 1.00 98.00 95 PHE A CA 1
ATOM 751 C C . PHE A 1 95 ? -2.724 -6.783 -4.141 1.00 98.00 95 PHE A C 1
ATOM 753 O O . PHE A 1 95 ? -3.550 -5.874 -4.066 1.00 98.00 95 PHE A O 1
ATOM 760 N N . ALA A 1 96 ? -2.429 -7.557 -3.107 1.00 97.94 96 ALA A N 1
ATOM 761 C CA . ALA A 1 96 ? -3.012 -7.360 -1.790 1.00 97.94 96 ALA A CA 1
ATOM 762 C C . ALA A 1 96 ? -1.928 -7.254 -0.724 1.00 97.94 96 ALA A C 1
ATOM 764 O O . ALA A 1 96 ? -0.927 -7.968 -0.762 1.00 97.94 96 ALA A O 1
ATOM 765 N N . ILE A 1 97 ? -2.170 -6.365 0.234 1.00 97.50 97 ILE A N 1
ATOM 766 C CA . ILE A 1 97 ? -1.390 -6.229 1.455 1.00 97.50 97 ILE A CA 1
ATOM 767 C C . ILE A 1 97 ? -2.297 -6.620 2.610 1.00 97.50 97 ILE A C 1
ATOM 769 O O . ILE A 1 97 ? -3.330 -5.981 2.820 1.00 97.50 97 ILE A O 1
ATOM 773 N N . GLN A 1 98 ? -1.911 -7.644 3.361 1.00 96.81 98 GLN A N 1
ATOM 774 C CA . GLN A 1 98 ? -2.579 -8.008 4.603 1.00 96.81 98 GLN A CA 1
ATOM 775 C C . GLN A 1 98 ? -1.753 -7.518 5.785 1.00 96.81 98 GLN A C 1
ATOM 777 O O . GLN A 1 98 ? -0.555 -7.777 5.882 1.00 96.81 98 GLN A O 1
ATOM 782 N N . PHE A 1 99 ? -2.418 -6.816 6.690 1.00 94.19 99 PHE A N 1
ATOM 783 C CA . PHE A 1 99 ? -1.850 -6.288 7.917 1.00 94.19 99 PHE A CA 1
ATOM 784 C C . PHE A 1 99 ? -2.330 -7.172 9.061 1.00 94.19 99 PHE A C 1
ATOM 786 O O . PHE A 1 99 ? -3.523 -7.214 9.370 1.00 94.19 99 PHE A O 1
ATOM 793 N N . LYS A 1 100 ? -1.396 -7.902 9.662 1.00 88.31 100 LYS A N 1
ATOM 794 C CA . LYS A 1 100 ? -1.583 -8.684 10.886 1.00 88.31 100 LYS A CA 1
ATOM 795 C C . LYS A 1 100 ? -0.737 -8.052 11.986 1.00 88.31 100 LYS A C 1
ATOM 797 O O . LYS A 1 100 ? 0.171 -7.285 11.684 1.00 88.31 100 LYS A O 1
ATOM 802 N N . SER A 1 101 ? -1.001 -8.406 13.245 1.00 78.56 101 SER A N 1
ATOM 803 C CA . SER A 1 101 ? -0.481 -7.705 14.430 1.00 78.56 101 SER A CA 1
ATOM 804 C C . SER A 1 101 ? 0.986 -7.261 14.336 1.00 78.56 101 SER A C 1
ATOM 806 O O . SER A 1 101 ? 1.267 -6.116 14.651 1.00 78.56 101 SER A O 1
ATOM 808 N N . ASN A 1 102 ? 1.896 -8.111 13.844 1.00 82.69 102 ASN A N 1
ATOM 809 C CA . ASN A 1 102 ? 3.318 -7.770 13.675 1.00 82.69 102 ASN A CA 1
ATOM 810 C C . ASN A 1 102 ? 3.842 -8.064 12.259 1.00 82.69 102 ASN A C 1
ATOM 812 O O . ASN A 1 102 ? 5.036 -8.311 12.082 1.00 82.69 102 ASN A O 1
ATOM 816 N N . THR A 1 103 ? 2.967 -8.190 11.260 1.00 91.38 103 THR A N 1
ATOM 817 C CA . THR A 1 103 ? 3.378 -8.684 9.940 1.00 91.38 103 THR A CA 1
ATOM 818 C C . THR A 1 103 ? 2.583 -8.034 8.825 1.00 91.38 103 THR A C 1
ATOM 820 O O . THR A 1 103 ? 1.353 -8.007 8.847 1.00 91.38 103 THR A O 1
ATOM 823 N N . VAL A 1 104 ? 3.312 -7.562 7.819 1.00 95.25 104 VAL A N 1
ATOM 824 C CA . VAL A 1 104 ? 2.778 -7.093 6.545 1.00 95.25 104 VAL A CA 1
ATOM 825 C C . VAL A 1 104 ? 3.029 -8.182 5.515 1.00 95.25 104 VAL A C 1
ATOM 827 O O . VAL A 1 104 ? 4.173 -8.435 5.148 1.00 95.25 104 VAL A O 1
ATOM 830 N N . GLU A 1 105 ? 1.972 -8.846 5.066 1.00 96.38 105 GLU A N 1
ATOM 831 C CA . GLU A 1 105 ? 2.038 -9.913 4.068 1.00 96.38 105 GLU A CA 1
ATOM 832 C C . GLU A 1 105 ? 1.617 -9.389 2.697 1.00 96.38 105 GLU A C 1
ATOM 834 O O . GLU A 1 105 ? 0.678 -8.601 2.577 1.00 96.38 105 GLU A O 1
ATOM 839 N N . ILE A 1 106 ? 2.302 -9.853 1.657 1.00 97.19 106 ILE A N 1
ATOM 840 C CA . ILE A 1 106 ? 2.092 -9.434 0.277 1.00 97.19 106 ILE A CA 1
ATOM 841 C C . ILE A 1 106 ? 1.585 -10.612 -0.547 1.00 97.19 106 ILE A C 1
ATOM 843 O O . ILE A 1 106 ? 2.144 -11.710 -0.490 1.00 97.19 106 ILE A O 1
ATOM 847 N N . PHE A 1 107 ? 0.568 -10.357 -1.365 1.00 98.00 107 PHE A N 1
ATOM 848 C CA . PHE A 1 107 ? -0.018 -11.336 -2.270 1.00 98.00 107 PHE A CA 1
ATOM 849 C C . PHE A 1 107 ? -0.153 -10.767 -3.681 1.00 98.00 107 PHE A C 1
ATOM 851 O O . PHE A 1 107 ? -0.618 -9.641 -3.858 1.00 98.00 107 PHE A O 1
ATOM 858 N N . TYR A 1 108 ? 0.175 -11.579 -4.683 1.00 97.69 108 TYR A N 1
ATOM 859 C CA . TYR A 1 108 ? -0.135 -11.316 -6.089 1.00 97.69 108 TYR A CA 1
ATOM 860 C C . TYR A 1 108 ? -1.084 -12.391 -6.591 1.00 97.69 108 TYR A C 1
ATOM 862 O O . TYR A 1 108 ? -0.780 -13.575 -6.464 1.00 97.69 108 TYR A O 1
ATOM 870 N N . ASN A 1 109 ? -2.226 -12.004 -7.162 1.00 96.75 109 ASN A N 1
ATOM 871 C CA . ASN A 1 109 ? -3.216 -12.960 -7.675 1.00 96.75 109 ASN A CA 1
ATOM 872 C C . ASN A 1 109 ? -3.554 -14.056 -6.647 1.00 96.75 109 ASN A C 1
ATOM 874 O O . ASN A 1 109 ? -3.498 -15.247 -6.944 1.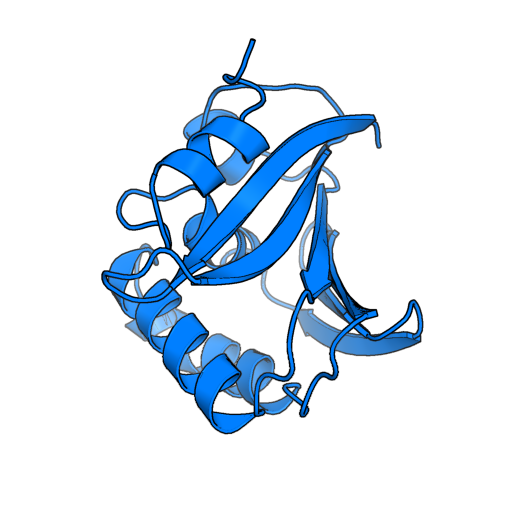00 96.75 109 ASN A O 1
ATOM 878 N N . ASP A 1 110 ? -3.824 -13.621 -5.410 1.00 95.81 110 ASP A N 1
ATOM 879 C CA . ASP A 1 110 ? -4.108 -14.459 -4.233 1.00 95.81 110 ASP A CA 1
ATOM 880 C C . ASP A 1 110 ? -2.982 -15.437 -3.826 1.00 95.81 110 ASP A C 1
ATOM 882 O O . ASP A 1 110 ? -3.142 -16.224 -2.894 1.00 95.81 110 ASP A O 1
ATOM 886 N N . SER A 1 111 ? -1.815 -15.363 -4.469 1.00 97.00 111 SER A N 1
ATOM 887 C CA . SER A 1 111 ? -0.631 -16.160 -4.145 1.00 97.00 111 SER A CA 1
ATOM 888 C C . SER A 1 111 ? 0.318 -15.376 -3.244 1.00 97.00 111 SER A C 1
ATOM 890 O O . SER A 1 111 ? 0.665 -14.232 -3.540 1.00 97.00 111 SER A O 1
ATOM 892 N N . PHE A 1 112 ? 0.746 -15.993 -2.141 1.00 96.75 112 PHE A N 1
ATOM 893 C CA . PHE A 1 112 ? 1.677 -15.387 -1.189 1.00 96.75 112 PHE A CA 1
ATOM 894 C C . PHE A 1 112 ? 3.037 -15.113 -1.842 1.00 96.75 112 PHE A C 1
ATOM 896 O O . PHE A 1 112 ? 3.637 -16.010 -2.433 1.00 96.75 112 PHE A O 1
ATOM 903 N N . ALA A 1 113 ? 3.524 -13.882 -1.705 1.00 95.38 113 ALA A N 1
ATOM 904 C CA . ALA A 1 113 ? 4.771 -13.421 -2.310 1.00 95.38 113 ALA A CA 1
ATOM 905 C C . ALA A 1 113 ? 5.879 -13.170 -1.283 1.00 95.38 113 ALA A C 1
ATOM 907 O O . ALA A 1 113 ? 7.059 -13.280 -1.606 1.00 95.38 113 ALA A O 1
ATOM 908 N N . GLY A 1 114 ? 5.509 -12.846 -0.046 1.00 95.81 114 GLY A N 1
ATOM 909 C CA . GLY A 1 114 ? 6.452 -12.584 1.030 1.00 95.81 114 GLY A CA 1
ATOM 910 C C . GLY A 1 114 ? 5.822 -11.789 2.161 1.00 95.81 114 GLY A C 1
ATOM 911 O O . GLY A 1 114 ? 4.649 -11.416 2.107 1.00 95.81 114 GLY A O 1
ATOM 912 N N . ALA A 1 115 ? 6.615 -11.534 3.195 1.00 95.31 115 ALA A N 1
ATOM 913 C CA . ALA A 1 115 ? 6.179 -10.783 4.357 1.00 95.31 115 ALA A CA 1
ATOM 914 C C . ALA A 1 115 ? 7.318 -9.955 4.954 1.00 95.31 115 ALA A C 1
ATOM 916 O O . ALA A 1 115 ? 8.489 -10.321 4.839 1.00 95.31 115 ALA A O 1
ATOM 917 N N . VAL A 1 116 ? 6.951 -8.868 5.627 1.00 94.62 116 VAL A N 1
ATOM 918 C CA . VAL A 1 116 ? 7.838 -8.055 6.463 1.00 94.62 116 VAL A CA 1
ATOM 919 C C . VAL A 1 116 ? 7.310 -8.112 7.891 1.00 94.62 116 VAL A C 1
ATOM 921 O O . VAL A 1 116 ? 6.159 -7.754 8.142 1.00 94.62 116 VAL A O 1
ATOM 924 N N . SER A 1 117 ? 8.132 -8.602 8.816 1.00 89.00 117 SER A N 1
ATOM 925 C CA . SER A 1 117 ? 7.748 -8.805 10.216 1.00 89.00 117 SER A CA 1
ATOM 926 C C . SER A 1 117 ? 8.255 -7.663 11.084 1.00 89.00 117 SER A C 1
ATOM 928 O O . SER A 1 117 ? 9.326 -7.763 11.677 1.00 89.00 117 SER A O 1
ATOM 930 N N . ASP A 1 118 ? 7.483 -6.585 11.145 1.00 85.19 118 ASP A N 1
ATOM 931 C CA . ASP A 1 118 ? 7.775 -5.416 11.963 1.00 85.19 118 ASP A CA 1
ATOM 932 C C . ASP A 1 118 ? 6.457 -4.750 12.393 1.00 85.19 118 ASP A C 1
ATOM 934 O O . ASP A 1 118 ? 5.560 -4.532 11.575 1.00 85.19 118 ASP A O 1
ATOM 938 N N 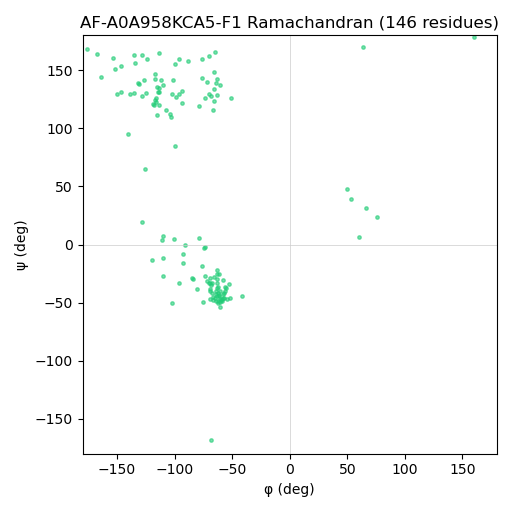. HIS A 1 119 ? 6.320 -4.490 13.695 1.00 72.44 119 HIS A N 1
ATOM 939 C CA . HIS A 1 119 ? 5.089 -3.964 14.293 1.00 72.44 119 HIS A CA 1
ATOM 940 C C . HIS A 1 119 ? 4.820 -2.506 13.895 1.00 72.44 119 HIS A C 1
ATOM 942 O O . HIS A 1 119 ? 3.666 -2.115 13.733 1.00 72.44 119 HIS A O 1
ATOM 948 N N . GLU A 1 120 ? 5.864 -1.699 13.705 1.00 79.12 120 GLU A N 1
ATOM 949 C CA . GLU A 1 120 ? 5.727 -0.279 13.367 1.00 79.12 120 GLU A CA 1
ATOM 950 C C . GLU A 1 120 ? 5.541 -0.088 11.853 1.00 79.12 120 GLU A C 1
ATOM 952 O O . GLU A 1 120 ? 4.801 0.795 11.412 1.00 79.12 120 GLU A O 1
ATOM 957 N N . PHE A 1 121 ? 6.093 -1.001 11.049 1.00 90.44 121 PHE A N 1
ATOM 958 C CA . PHE A 1 121 ? 6.033 -0.93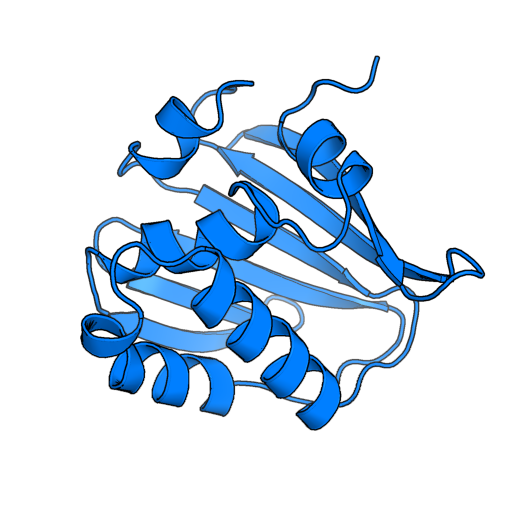2 9.590 1.00 90.44 121 PHE A CA 1
ATOM 959 C C . PHE A 1 121 ? 4.613 -1.018 9.010 1.00 90.44 121 PHE A C 1
ATOM 961 O O . PHE A 1 121 ? 4.316 -0.374 8.003 1.00 90.44 121 PHE A O 1
ATOM 968 N N . ALA A 1 122 ? 3.707 -1.774 9.640 1.00 91.19 122 ALA A N 1
ATOM 969 C CA . ALA A 1 122 ? 2.326 -1.925 9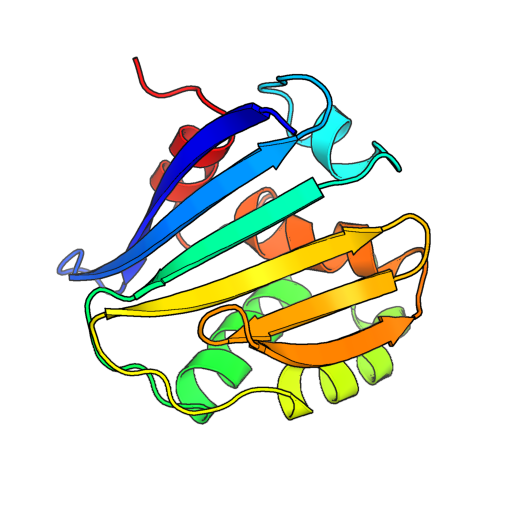.170 1.00 91.19 122 ALA A CA 1
ATOM 970 C C . ALA A 1 122 ? 1.596 -0.579 9.036 1.00 91.19 122 ALA A C 1
ATOM 972 O O . ALA A 1 122 ? 0.904 -0.331 8.042 1.00 91.19 122 ALA A O 1
ATOM 973 N N . ARG A 1 123 ? 1.800 0.311 10.012 1.00 92.12 123 ARG A N 1
ATOM 974 C CA . ARG A 1 123 ? 1.223 1.655 10.020 1.00 92.12 123 ARG A CA 1
ATOM 975 C C . ARG A 1 123 ? 1.799 2.511 8.894 1.00 92.12 123 ARG A C 1
ATOM 977 O O . ARG A 1 123 ? 1.032 3.163 8.188 1.00 92.12 123 ARG A O 1
ATOM 984 N N . ASP A 1 124 ? 3.115 2.483 8.693 1.00 94.12 124 ASP A N 1
ATOM 985 C CA . ASP A 1 124 ? 3.780 3.288 7.659 1.00 94.12 124 ASP A CA 1
ATOM 986 C C . ASP A 1 124 ? 3.438 2.828 6.238 1.00 94.12 124 ASP A C 1
ATOM 988 O O . ASP A 1 124 ? 3.256 3.659 5.348 1.00 94.12 124 ASP A O 1
ATOM 992 N N . VAL A 1 125 ? 3.260 1.520 6.027 1.00 95.31 125 VAL A N 1
ATOM 993 C CA . VAL A 1 125 ? 2.768 0.981 4.752 1.00 95.31 125 VAL A CA 1
ATOM 994 C C . VAL A 1 125 ? 1.375 1.539 4.463 1.00 95.31 125 VAL A C 1
ATOM 996 O O . VAL A 1 125 ? 1.159 2.138 3.414 1.00 95.31 125 VAL A O 1
ATOM 999 N N . LEU A 1 126 ? 0.420 1.401 5.389 1.00 95.12 126 LEU A N 1
ATOM 1000 C CA . LEU A 1 126 ? -0.948 1.875 5.154 1.00 95.12 126 LEU A CA 1
ATOM 1001 C C . LEU A 1 126 ? -1.026 3.410 5.019 1.00 95.12 126 LEU A C 1
ATOM 1003 O O . LEU A 1 126 ? -1.872 3.930 4.282 1.00 95.12 126 LEU A O 1
ATOM 1007 N N . ALA A 1 127 ? -0.107 4.136 5.662 1.00 95.88 127 ALA A N 1
ATOM 1008 C CA . ALA A 1 127 ? 0.014 5.586 5.555 1.00 95.88 127 ALA A CA 1
ATOM 1009 C C . ALA A 1 127 ? 0.352 6.065 4.133 1.00 95.88 127 ALA A C 1
ATOM 1011 O O . ALA A 1 127 ? -0.015 7.185 3.792 1.00 95.88 127 ALA A O 1
ATOM 1012 N N . ILE A 1 128 ? 0.926 5.227 3.259 1.00 96.94 128 ILE A N 1
ATOM 1013 C CA . ILE A 1 128 ? 1.091 5.567 1.833 1.00 96.94 128 ILE A CA 1
ATOM 1014 C C . ILE A 1 128 ? -0.260 5.932 1.201 1.00 96.94 128 ILE A C 1
ATOM 1016 O O . ILE A 1 128 ? -0.327 6.831 0.372 1.00 96.94 128 ILE A O 1
ATOM 1020 N N . TRP A 1 129 ? -1.348 5.260 1.587 1.00 97.12 129 TRP A N 1
ATOM 1021 C CA . TRP A 1 129 ? -2.680 5.484 1.015 1.00 97.12 129 TRP A CA 1
ATOM 1022 C C . TRP A 1 129 ? -3.550 6.441 1.822 1.00 97.12 129 TRP A C 1
ATOM 1024 O O . TRP A 1 129 ? -4.386 7.129 1.236 1.00 97.12 129 TRP A O 1
ATOM 1034 N N . LEU A 1 130 ? -3.406 6.445 3.149 1.00 96.69 130 LEU A N 1
ATOM 1035 C CA . LEU A 1 130 ? -4.302 7.178 4.049 1.00 96.69 130 LEU A CA 1
ATOM 1036 C C . LEU A 1 130 ? -3.655 8.391 4.725 1.00 96.69 130 LEU A C 1
ATOM 1038 O O . LEU A 1 130 ? -4.385 9.184 5.324 1.00 96.69 130 LEU A O 1
ATOM 1042 N N . GLY A 1 131 ? -2.331 8.530 4.643 1.00 94.94 131 GLY A N 1
ATOM 1043 C CA . GLY A 1 131 ? -1.557 9.612 5.248 1.00 94.94 131 GLY A CA 1
ATOM 1044 C C . GLY A 1 131 ? -1.814 10.974 4.608 1.00 94.94 131 GLY A C 1
ATOM 1045 O O . GLY A 1 131 ? -2.778 11.163 3.861 1.00 94.94 131 GLY A O 1
ATOM 1046 N N . ASP A 1 132 ? -0.970 11.946 4.935 1.00 94.25 132 ASP A N 1
ATOM 1047 C CA . ASP A 1 132 ? -1.130 13.341 4.503 1.00 94.25 132 ASP A CA 1
ATOM 1048 C C . ASP A 1 132 ? -0.738 13.565 3.040 1.00 94.25 132 ASP A C 1
ATOM 1050 O O . ASP A 1 132 ? -1.148 14.546 2.422 1.00 94.25 132 ASP A O 1
ATOM 1054 N N . HIS A 1 133 ? 0.025 12.635 2.465 1.00 95.50 133 HIS A N 1
ATOM 1055 C CA . HIS A 1 133 ? 0.494 12.693 1.088 1.00 95.50 133 HIS A CA 1
ATOM 1056 C C . HIS A 1 133 ? 0.118 11.413 0.323 1.00 95.50 133 HIS A C 1
ATOM 1058 O O . HIS A 1 133 ? 1.011 10.659 -0.084 1.00 95.50 133 HIS A O 1
ATOM 1064 N N . PRO A 1 134 ? -1.186 11.137 0.119 1.00 94.44 134 PRO A N 1
ATOM 1065 C CA . PRO A 1 134 ? -1.624 9.975 -0.643 1.00 94.44 134 PRO A CA 1
ATOM 1066 C C . PRO A 1 134 ? -1.305 10.145 -2.142 1.00 94.44 134 PRO A C 1
ATOM 1068 O O . PRO A 1 134 ? -1.139 11.271 -2.618 1.00 94.44 134 PRO A O 1
ATOM 1071 N N . PRO A 1 135 ? -1.302 9.061 -2.949 1.00 92.19 135 PRO A N 1
ATOM 1072 C CA . PRO A 1 135 ? -1.116 9.153 -4.399 1.00 92.19 135 PRO A CA 1
ATOM 1073 C C . PRO A 1 135 ? -2.071 10.140 -5.086 1.00 92.19 135 PRO A C 1
ATOM 1075 O O . PRO A 1 135 ? -1.710 10.765 -6.082 1.00 92.19 135 PRO A O 1
ATOM 1078 N N . ASN A 1 136 ? -3.298 10.248 -4.572 1.00 93.62 136 ASN A N 1
ATOM 1079 C CA . ASN A 1 136 ? -4.294 11.251 -4.927 1.00 93.62 136 ASN A CA 1
ATOM 1080 C C . ASN A 1 136 ? -5.401 11.291 -3.861 1.00 93.62 136 ASN A C 1
ATOM 1082 O O . ASN A 1 136 ? -5.818 10.244 -3.374 1.00 93.62 136 ASN A O 1
ATOM 1086 N N . GLU A 1 137 ? -5.948 12.472 -3.563 1.00 93.56 137 GLU A N 1
ATOM 1087 C CA . GLU A 1 137 ? -6.958 12.640 -2.499 1.00 93.56 137 GLU A CA 1
ATOM 1088 C C . GLU A 1 137 ? -8.209 11.775 -2.692 1.00 93.56 137 GLU A C 1
ATOM 1090 O O . GLU A 1 137 ? -8.639 11.092 -1.767 1.00 93.56 137 GLU A O 1
ATOM 1095 N N . SER A 1 138 ? -8.728 11.680 -3.922 1.00 93.25 138 SER A N 1
ATOM 1096 C CA . SER A 1 138 ? -9.917 10.857 -4.198 1.00 93.25 138 SER A CA 1
ATOM 1097 C C . SER A 1 138 ? -9.707 9.364 -3.895 1.00 93.25 138 SER A C 1
ATOM 1099 O O . SER A 1 138 ? -10.660 8.628 -3.680 1.00 93.25 138 SER A O 1
ATOM 1101 N N . LEU A 1 139 ? -8.461 8.872 -3.925 1.00 95.62 139 LEU A N 1
ATOM 1102 C CA . LEU A 1 139 ? -8.166 7.497 -3.511 1.00 95.62 139 LEU A CA 1
ATOM 1103 C C . LEU A 1 139 ? -8.345 7.347 -1.999 1.00 95.62 139 LEU A C 1
ATOM 1105 O O . LEU A 1 139 ? -9.012 6.412 -1.569 1.00 95.62 139 LEU A O 1
ATOM 1109 N N . LYS A 1 140 ? -7.793 8.273 -1.212 1.00 96.56 140 LYS A N 1
ATOM 1110 C CA . LYS A 1 140 ? -7.936 8.292 0.247 1.00 96.56 140 LYS A CA 1
ATOM 1111 C C . LYS A 1 140 ? -9.403 8.420 0.656 1.00 96.56 140 LYS A C 1
ATOM 1113 O O . LYS A 1 140 ? -9.875 7.617 1.453 1.00 96.56 140 LYS A O 1
ATOM 1118 N N . GLU A 1 141 ? -10.138 9.372 0.085 1.00 96.25 141 GLU A N 1
ATOM 1119 C CA . GLU A 1 141 ? -11.564 9.578 0.381 1.00 96.25 141 GLU A CA 1
ATOM 1120 C C . GLU A 1 141 ? -12.405 8.329 0.089 1.00 96.25 141 GLU A C 1
ATOM 1122 O O . GLU A 1 141 ? -13.176 7.894 0.950 1.00 96.25 141 GLU A O 1
ATOM 1127 N N . GLY A 1 142 ? -12.184 7.699 -1.069 1.00 96.88 142 GLY A N 1
ATOM 1128 C CA . GLY A 1 142 ? -12.842 6.447 -1.432 1.00 96.88 142 GLY A CA 1
ATOM 1129 C C . GLY A 1 142 ? -12.520 5.301 -0.467 1.00 96.88 142 GLY A C 1
ATOM 1130 O O . GLY A 1 142 ? -13.423 4.596 -0.024 1.00 96.88 142 GLY A O 1
ATOM 1131 N N . LEU A 1 143 ? -11.254 5.134 -0.057 1.00 97.19 143 LEU A N 1
ATOM 1132 C CA . LEU A 1 143 ? -10.850 4.100 0.912 1.00 97.19 143 LEU A CA 1
ATOM 1133 C C . LEU A 1 143 ? -11.408 4.338 2.321 1.00 97.19 143 LEU A C 1
ATOM 1135 O O . LEU A 1 143 ? -11.724 3.375 3.020 1.00 97.19 143 LEU A O 1
ATOM 1139 N N . LEU A 1 144 ? -11.554 5.602 2.730 1.00 97.00 144 LEU A N 1
ATOM 1140 C CA . LEU A 1 144 ? -12.192 5.996 3.991 1.00 97.00 144 LEU A CA 1
ATOM 1141 C C . LEU A 1 144 ? -13.724 5.865 3.953 1.00 97.00 144 LEU A C 1
ATOM 1143 O O . LEU A 1 144 ? -14.372 6.123 4.966 1.00 97.00 144 LEU A O 1
ATOM 1147 N N . GLY A 1 145 ? -14.307 5.491 2.808 1.00 93.62 145 GLY A N 1
ATOM 1148 C CA . GLY A 1 145 ? -15.756 5.372 2.644 1.00 93.62 145 GLY A CA 1
ATOM 1149 C C . GLY A 1 145 ? -16.478 6.718 2.743 1.00 93.62 145 GLY A C 1
ATOM 1150 O O . GLY A 1 145 ? -17.592 6.769 3.257 1.00 93.62 145 GLY A O 1
ATOM 1151 N N . LYS A 1 146 ? -15.821 7.809 2.320 1.00 89.06 146 LYS A N 1
ATOM 1152 C CA . LYS A 1 146 ? -16.374 9.176 2.336 1.00 89.06 146 LYS A CA 1
ATOM 1153 C C . LYS A 1 146 ? -17.058 9.578 1.026 1.00 89.06 146 LYS A C 1
ATOM 1155 O O . LYS A 1 146 ? -17.655 10.647 0.977 1.00 89.06 146 LYS A O 1
ATOM 1160 N N . GLU A 1 147 ? -16.954 8.758 -0.017 1.00 66.38 147 GLU A N 1
ATOM 1161 C CA . GLU A 1 147 ? -17.716 8.947 -1.254 1.00 66.38 147 GLU A CA 1
ATOM 1162 C C . GLU A 1 147 ? -19.156 8.433 -1.040 1.00 66.38 147 GLU A C 1
ATOM 1164 O O . GLU A 1 147 ? -19.344 7.260 -0.704 1.00 66.38 147 GLU A O 1
ATOM 1169 N N . GLU A 1 148 ? -20.145 9.330 -1.174 1.00 43.44 148 GLU A N 1
ATOM 1170 C CA . GLU A 1 148 ? -21.588 9.016 -1.260 1.00 43.44 148 GLU A CA 1
ATOM 1171 C C . GLU A 1 148 ? -21.972 8.449 -2.634 1.00 43.44 148 GLU A C 1
ATOM 1173 O O . GLU A 1 148 ? -21.492 8.988 -3.662 1.00 43.44 148 GLU A O 1
#

Sequence (148 aa):
MVLNGIGTRKATWFRIRVYHAGLYLESKSNSTEQILSDSGTKELRMRFLRDVSKEDMVDAWTDGFIKNAIDYSAIKDNVAIFTALMVDVKEGDTFAIQFKSNTVEIFYNDSFAGAVSDHEFARDVLAIWLGDHPPNESLKEGLLGKEE

Mean predicted aligned error: 3.36 Å

Radius of gyration: 14.0 Å; Cα contacts (8 Å, |Δi|>4): 311; chains: 1; bounding box: 37×32×33 Å